Protein AF-A0A8J4WKQ4-F1 (afdb_monomer_lite)

Secondary structure (DSSP, 8-state):
----------SSSSHHHHHHHHHHHHHHHHHHHHHHHHH-SSHHHHHHHHHHHHHHHHHHHHHHHHHHT--

Sequence (71 aa):
MKLPTKEHTGKWSSDKAYMDAMVKDHEKDLAEFQEEAKTGSDPEVKKFAEDTAKIVQEHLDLAKETQSKLQ

Foldseek 3Di:
DPDDPPDPPPVAPDPLRVLVVLLVVLVVLLVVLVCCLVPPDDPVSNVVSVVVSVVSVVSNVVSVVVSVVPD

pLDDT: mean 90.39, std 16.15, range [43.16, 98.81]

Radius of gyration: 16.88 Å; chains: 1; bounding box: 32×22×51 Å

Structure (mmCIF, N/CA/C/O backbone):
data_AF-A0A8J4WKQ4-F1
#
_entry.id   AF-A0A8J4WKQ4-F1
#
loop_
_atom_site.group_PDB
_atom_site.id
_atom_site.type_symbol
_atom_site.label_atom_id
_atom_site.label_alt_id
_atom_site.label_comp_id
_atom_site.label_asym_id
_atom_site.label_entity_id
_atom_site.label_seq_id
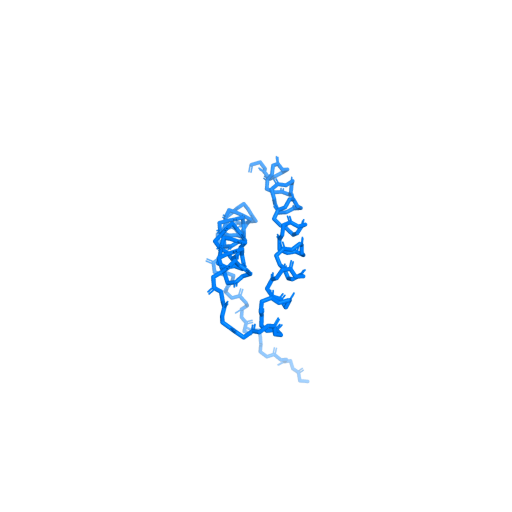_atom_site.pdbx_PDB_ins_code
_atom_site.Cartn_x
_atom_site.Cartn_y
_at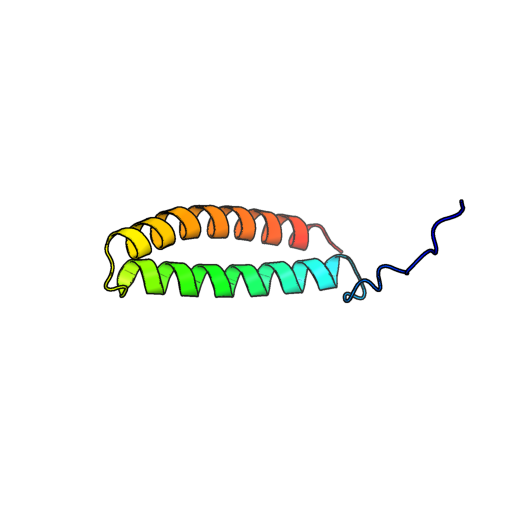om_site.Cartn_z
_atom_site.occupancy
_atom_site.B_iso_or_equiv
_atom_site.auth_seq_id
_atom_site.auth_comp_id
_atom_site.auth_asym_id
_atom_site.auth_atom_id
_atom_site.pdbx_PDB_model_num
ATOM 1 N N . MET A 1 1 ? -17.600 -16.350 -36.725 1.00 43.62 1 MET A N 1
ATOM 2 C CA . MET A 1 1 ? -17.853 -14.935 -36.374 1.00 43.62 1 MET A CA 1
ATOM 3 C C . MET A 1 1 ? -16.530 -14.311 -35.969 1.00 43.62 1 MET A C 1
ATOM 5 O O . MET A 1 1 ? -15.901 -14.824 -35.056 1.00 43.62 1 MET A O 1
ATOM 9 N N . LYS A 1 2 ? -16.067 -13.281 -36.683 1.00 48.47 2 LYS A N 1
ATOM 10 C CA . LYS A 1 2 ? -14.874 -12.516 -36.301 1.00 48.47 2 LYS A CA 1
ATOM 11 C C . LYS A 1 2 ? -15.367 -11.415 -35.362 1.00 48.47 2 LYS A C 1
ATOM 13 O O . LYS A 1 2 ? -16.137 -10.562 -35.795 1.00 48.47 2 LYS A O 1
ATOM 18 N N . LEU A 1 3 ? -15.050 -11.526 -34.075 1.00 43.16 3 LEU A N 1
ATOM 19 C CA . LEU A 1 3 ? -15.438 -10.520 -33.087 1.00 43.16 3 LEU A CA 1
ATOM 20 C C . LEU A 1 3 ? -14.771 -9.181 -33.451 1.00 43.16 3 LEU A C 1
ATOM 22 O O . LEU A 1 3 ? -13.617 -9.191 -33.887 1.00 43.16 3 LEU A O 1
ATOM 26 N N . PRO A 1 4 ? -15.475 -8.046 -33.315 1.00 57.81 4 PRO A N 1
ATOM 27 C CA . PRO A 1 4 ? -14.892 -6.744 -33.590 1.00 57.81 4 PRO A CA 1
ATOM 28 C C . PRO A 1 4 ? -13.774 -6.482 -32.580 1.00 57.81 4 PRO A C 1
ATOM 30 O O . PRO A 1 4 ? -13.986 -6.555 -31.370 1.00 57.81 4 PRO A O 1
ATOM 33 N N . THR A 1 5 ? -12.583 -6.167 -33.083 1.00 54.00 5 THR A N 1
ATOM 34 C CA . THR A 1 5 ? -11.470 -5.633 -32.300 1.00 54.00 5 THR A CA 1
ATOM 35 C C . THR A 1 5 ? -11.855 -4.236 -31.825 1.00 54.00 5 THR A C 1
ATOM 37 O O . THR A 1 5 ? -11.521 -3.237 -32.457 1.00 54.00 5 THR A O 1
ATOM 40 N N . LYS A 1 6 ? -12.612 -4.145 -30.728 1.00 55.28 6 LYS A N 1
ATOM 41 C CA . LYS A 1 6 ? -12.547 -2.939 -29.906 1.00 55.28 6 LYS A CA 1
ATOM 42 C C . LYS A 1 6 ? -11.124 -2.896 -29.386 1.00 55.28 6 LYS A C 1
ATOM 44 O O . LYS A 1 6 ? -10.725 -3.775 -28.627 1.00 55.28 6 LYS A O 1
ATOM 49 N N . GLU A 1 7 ? -10.354 -1.930 -29.862 1.00 57.81 7 GLU A N 1
ATOM 50 C CA . GLU A 1 7 ? -9.067 -1.641 -29.261 1.00 57.81 7 GLU A CA 1
ATOM 51 C C . GLU A 1 7 ? -9.284 -1.445 -27.760 1.00 57.81 7 GLU A C 1
ATOM 53 O O . GLU A 1 7 ? -10.130 -0.649 -27.343 1.00 57.81 7 GLU A O 1
ATOM 58 N N . HIS A 1 8 ? -8.540 -2.185 -26.939 1.00 50.59 8 HIS A N 1
ATOM 59 C CA . HIS A 1 8 ? -8.265 -1.716 -25.595 1.00 50.59 8 HIS A CA 1
ATOM 60 C C . HIS A 1 8 ? -7.425 -0.461 -25.791 1.00 50.59 8 HIS A C 1
ATOM 62 O O . HIS A 1 8 ? -6.215 -0.549 -25.975 1.00 50.59 8 HIS A O 1
ATOM 68 N N . THR A 1 9 ? -8.069 0.704 -25.830 1.00 56.47 9 THR A N 1
ATOM 69 C CA . THR A 1 9 ? -7.370 1.981 -25.729 1.00 56.47 9 THR A CA 1
ATOM 70 C C . THR A 1 9 ? -6.737 1.995 -24.344 1.00 56.47 9 THR A C 1
ATOM 72 O O . THR A 1 9 ? -7.370 2.396 -23.365 1.00 56.47 9 THR A O 1
ATOM 75 N N . GLY A 1 10 ? -5.532 1.437 -24.227 1.00 58.91 10 GLY A N 1
ATOM 76 C CA . GLY A 1 10 ? -4.742 1.509 -23.014 1.00 58.91 10 GLY A CA 1
ATOM 77 C C . GLY A 1 10 ? -4.624 2.984 -22.670 1.00 58.91 10 GLY A C 1
ATOM 78 O O . GLY A 1 10 ? -4.080 3.761 -23.446 1.00 58.91 10 GLY A O 1
ATOM 79 N N . LYS A 1 11 ? -5.204 3.394 -21.539 1.00 71.69 11 LYS A N 1
ATOM 80 C CA . LYS A 1 11 ? -5.243 4.798 -21.099 1.00 71.69 11 LYS A CA 1
ATOM 81 C C . LYS A 1 11 ? -3.835 5.368 -20.835 1.00 71.69 11 LYS A C 1
ATOM 83 O O . LYS A 1 11 ? -3.692 6.560 -20.590 1.00 71.69 11 LYS A O 1
ATOM 88 N N . TRP A 1 12 ? -2.813 4.515 -20.883 1.00 84.00 12 TRP A N 1
ATOM 89 C CA . TRP A 1 12 ? -1.437 4.773 -20.489 1.00 84.00 12 TRP A CA 1
ATOM 90 C C . TRP A 1 12 ? -0.512 4.680 -21.700 1.00 84.00 12 TRP A C 1
ATOM 92 O O . TRP A 1 12 ? -0.623 3.764 -22.509 1.00 84.00 12 TRP A O 1
ATOM 102 N N . SER A 1 13 ? 0.413 5.629 -21.813 1.00 87.56 13 SER A N 1
ATOM 103 C CA . SER A 1 13 ? 1.336 5.748 -22.947 1.00 87.56 13 SER A CA 1
ATOM 104 C C . SER A 1 13 ? 2.518 4.771 -22.906 1.00 87.56 13 SER A C 1
ATOM 106 O O . SER A 1 13 ? 3.261 4.686 -23.879 1.00 87.56 13 SER A O 1
ATOM 108 N N . SER A 1 14 ? 2.728 4.071 -21.787 1.00 92.44 14 SER A N 1
ATOM 109 C CA . SER A 1 14 ? 3.794 3.081 -21.583 1.00 92.44 14 SER A CA 1
ATOM 110 C C . SER A 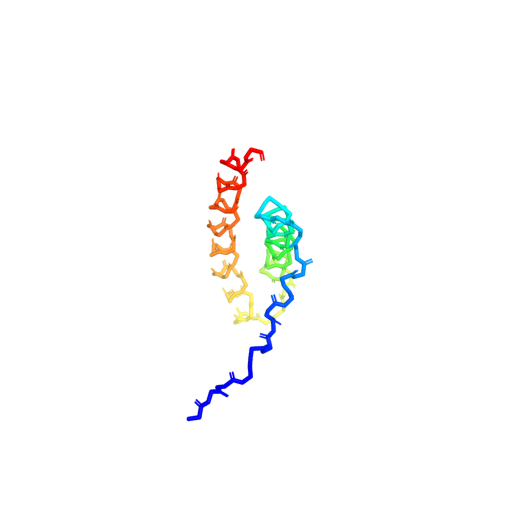1 14 ? 3.551 2.263 -20.309 1.00 92.44 14 SER A C 1
ATOM 112 O O . SER A 1 14 ? 2.784 2.691 -19.440 1.00 92.44 14 SER A O 1
ATOM 114 N N . ASP A 1 15 ? 4.270 1.146 -20.156 1.00 94.50 15 ASP A N 1
ATOM 115 C CA . ASP A 1 15 ? 4.309 0.369 -18.906 1.00 94.50 15 ASP A CA 1
ATOM 116 C C . ASP A 1 15 ? 4.786 1.230 -17.733 1.00 94.50 15 ASP A C 1
ATOM 118 O O . ASP A 1 15 ? 4.248 1.141 -16.632 1.00 94.50 15 ASP A O 1
ATOM 122 N N . LYS A 1 16 ? 5.749 2.131 -17.979 1.00 94.19 16 LYS A N 1
ATOM 123 C CA . LYS A 1 16 ? 6.224 3.072 -16.964 1.00 94.19 16 LYS A CA 1
ATOM 124 C C . LYS A 1 16 ? 5.104 4.010 -16.514 1.00 94.19 16 LYS A C 1
ATOM 126 O O . LYS A 1 16 ? 4.892 4.170 -15.318 1.00 94.19 16 LYS A O 1
ATOM 131 N N . ALA A 1 17 ? 4.353 4.585 -17.455 1.00 93.81 17 ALA A N 1
ATOM 132 C CA . ALA A 1 17 ? 3.227 5.461 -17.131 1.00 93.81 17 ALA A CA 1
ATOM 133 C C . ALA A 1 17 ? 2.120 4.720 -16.360 1.00 93.81 17 ALA A C 1
ATOM 135 O O . ALA A 1 17 ? 1.513 5.295 -15.459 1.00 93.81 17 ALA A O 1
ATOM 136 N N . TYR A 1 18 ? 1.878 3.449 -16.689 1.00 94.88 18 TYR A N 1
ATOM 137 C CA . TYR A 1 18 ? 0.967 2.597 -15.930 1.00 94.88 18 TYR A CA 1
ATOM 138 C C . TYR A 1 18 ? 1.470 2.364 -14.501 1.00 94.88 18 TYR A C 1
ATOM 140 O O . TYR A 1 18 ? 0.732 2.611 -13.552 1.00 94.88 18 TYR A O 1
ATOM 148 N N . MET A 1 19 ? 2.729 1.954 -14.325 1.00 97.19 19 MET A N 1
ATOM 149 C CA . MET A 1 19 ? 3.278 1.685 -12.994 1.00 97.19 19 MET A CA 1
ATOM 150 C C . MET A 1 19 ? 3.406 2.944 -12.133 1.00 97.19 19 MET A C 1
ATOM 152 O O . MET A 1 19 ? 3.146 2.870 -10.936 1.00 97.19 19 MET A O 1
ATOM 156 N N . ASP A 1 20 ? 3.719 4.103 -12.723 1.00 96.00 20 ASP A N 1
ATOM 157 C CA . ASP A 1 20 ? 3.700 5.394 -12.024 1.00 96.00 20 ASP A CA 1
ATOM 158 C C . ASP A 1 20 ? 2.296 5.691 -11.453 1.00 96.00 20 ASP A C 1
ATOM 160 O O . ASP A 1 20 ? 2.169 6.137 -10.311 1.00 96.00 20 ASP A O 1
ATOM 164 N N . ALA A 1 21 ? 1.234 5.408 -12.219 1.00 96.19 21 ALA A N 1
ATOM 165 C CA . ALA A 1 21 ? -0.142 5.556 -11.750 1.00 96.19 21 ALA A CA 1
ATOM 166 C C . ALA A 1 21 ? -0.505 4.523 -10.675 1.00 96.19 21 ALA A C 1
ATOM 168 O O . ALA A 1 21 ? -1.083 4.889 -9.656 1.00 96.19 21 ALA A O 1
ATOM 169 N N . MET A 1 22 ? -0.109 3.261 -10.857 1.00 97.12 22 MET A N 1
ATOM 170 C CA . MET A 1 22 ? -0.377 2.197 -9.888 1.00 97.12 22 MET A CA 1
ATOM 171 C C . MET A 1 22 ? 0.271 2.478 -8.533 1.00 97.12 22 MET A C 1
ATOM 173 O O . MET A 1 22 ? -0.398 2.339 -7.514 1.00 97.12 22 MET A O 1
ATOM 177 N N . VAL A 1 23 ? 1.535 2.917 -8.506 1.00 98.31 23 VAL A N 1
ATOM 178 C CA . VAL A 1 23 ? 2.217 3.294 -7.256 1.00 98.31 23 VAL A CA 1
ATOM 179 C C . VAL A 1 23 ? 1.466 4.426 -6.562 1.00 98.31 23 VAL A C 1
ATOM 181 O O . VAL A 1 23 ? 1.168 4.317 -5.376 1.00 98.31 23 VAL A O 1
ATOM 184 N N . LYS A 1 24 ? 1.098 5.478 -7.302 1.00 98.00 24 LYS A N 1
ATOM 185 C CA . LYS A 1 24 ? 0.365 6.619 -6.744 1.00 98.00 24 LYS A CA 1
ATOM 186 C C . LYS A 1 24 ? -0.990 6.216 -6.157 1.00 98.00 24 LYS A C 1
ATOM 188 O O . LYS A 1 24 ? -1.339 6.670 -5.069 1.00 98.00 24 LYS A O 1
ATOM 193 N N . ASP A 1 25 ? -1.750 5.395 -6.875 1.00 98.12 25 ASP A N 1
ATOM 194 C CA . ASP A 1 25 ? -3.074 4.966 -6.427 1.00 98.12 25 ASP A CA 1
ATOM 195 C C . ASP A 1 25 ? -2.958 4.063 -5.189 1.00 98.12 25 ASP A C 1
ATOM 197 O O . ASP A 1 25 ? -3.652 4.294 -4.205 1.00 98.12 25 ASP A O 1
ATOM 201 N N . HIS A 1 26 ? -1.998 3.133 -5.155 1.00 98.50 26 HIS A N 1
ATOM 202 C CA . HIS A 1 26 ? -1.805 2.256 -3.994 1.00 98.50 26 HIS A CA 1
ATOM 203 C C . HIS A 1 26 ? -1.295 3.010 -2.755 1.00 98.50 26 HIS A C 1
ATOM 205 O O . HIS A 1 26 ? -1.666 2.659 -1.638 1.00 98.50 26 HIS A O 1
ATOM 211 N N . GLU A 1 27 ? -0.480 4.061 -2.914 1.00 98.75 27 GLU A N 1
ATOM 212 C CA . GLU A 1 27 ? -0.096 4.938 -1.795 1.00 98.75 27 GLU A CA 1
ATOM 213 C C . GLU A 1 27 ? -1.303 5.665 -1.199 1.00 98.75 27 GLU A C 1
ATOM 215 O O . GLU A 1 27 ? -1.426 5.766 0.024 1.00 98.75 27 GLU A O 1
ATOM 220 N N . LYS A 1 28 ? -2.200 6.155 -2.061 1.00 98.75 28 LYS A N 1
ATOM 221 C CA . LYS A 1 28 ? -3.430 6.828 -1.644 1.00 98.75 28 LYS A CA 1
ATOM 222 C C . LYS A 1 28 ? -4.373 5.857 -0.936 1.00 98.75 28 LYS A C 1
ATOM 224 O O . LYS A 1 28 ? -4.817 6.155 0.169 1.00 98.75 28 LYS A O 1
ATOM 229 N N . ASP A 1 29 ? -4.622 4.699 -1.536 1.00 98.50 29 ASP A N 1
ATOM 230 C CA . ASP A 1 29 ? -5.511 3.682 -0.976 1.00 98.50 29 ASP A CA 1
ATOM 231 C C . ASP A 1 29 ? -4.986 3.181 0.374 1.00 98.50 29 ASP A C 1
ATOM 233 O O . ASP A 1 29 ? -5.750 3.051 1.328 1.00 98.50 29 ASP A O 1
ATOM 237 N N . LEU A 1 30 ? -3.671 2.964 0.500 1.00 98.81 30 LEU A N 1
ATOM 238 C CA . LEU A 1 30 ? -3.060 2.566 1.767 1.00 98.81 30 LEU A CA 1
ATOM 239 C C . LEU A 1 30 ? -3.332 3.594 2.871 1.00 98.81 30 LEU A C 1
ATOM 241 O O . LEU A 1 30 ? -3.685 3.210 3.986 1.00 98.81 30 LEU A O 1
ATOM 245 N N . ALA A 1 31 ? -3.181 4.887 2.568 1.00 98.75 31 ALA A N 1
ATOM 246 C CA 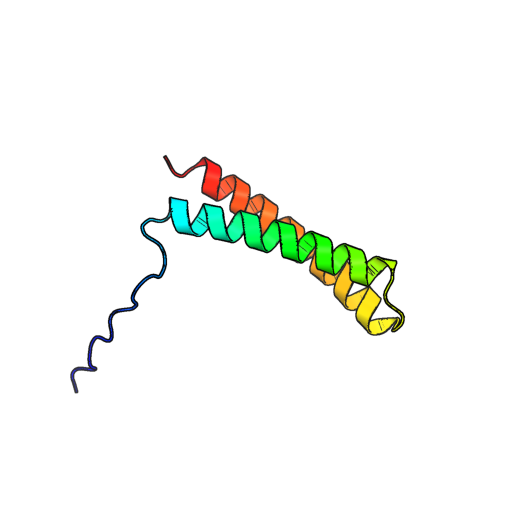. ALA A 1 31 ? -3.455 5.951 3.526 1.00 98.75 31 ALA A CA 1
ATOM 247 C C . ALA A 1 31 ? -4.936 5.977 3.941 1.00 98.75 31 ALA A C 1
ATOM 249 O O . ALA A 1 31 ? -5.228 6.084 5.131 1.00 98.75 31 ALA A O 1
ATOM 250 N N . GLU A 1 32 ? -5.859 5.817 2.989 1.00 98.75 32 GLU A N 1
ATOM 251 C CA . GLU A 1 32 ? -7.305 5.794 3.249 1.00 98.75 32 GLU A CA 1
ATOM 252 C C . GLU A 1 32 ? -7.712 4.575 4.097 1.00 98.75 32 GLU A C 1
ATOM 254 O O . GLU A 1 32 ? -8.447 4.720 5.074 1.00 98.75 32 GLU A O 1
ATOM 259 N N . PHE A 1 33 ? -7.171 3.384 3.812 1.00 98.75 33 PHE A N 1
ATOM 260 C CA . PHE A 1 33 ? -7.421 2.195 4.634 1.00 98.75 33 PHE A CA 1
ATOM 261 C C . PHE A 1 33 ? -6.829 2.321 6.041 1.00 98.75 33 PHE A C 1
ATOM 263 O O . PHE A 1 33 ? -7.466 1.920 7.014 1.00 98.75 33 PHE A O 1
ATOM 270 N N . GLN A 1 34 ? -5.628 2.888 6.179 1.00 98.69 34 GLN A N 1
ATOM 271 C CA . GLN A 1 34 ? -5.029 3.135 7.494 1.00 98.69 34 GLN A CA 1
ATOM 272 C C . GLN A 1 34 ? -5.818 4.168 8.305 1.00 98.69 34 GLN A C 1
ATOM 274 O O . GLN A 1 34 ? -5.917 4.044 9.529 1.00 98.69 34 GLN A O 1
ATOM 279 N N . GLU A 1 35 ? -6.378 5.182 7.644 1.00 98.75 35 GLU A N 1
ATOM 280 C CA . GLU A 1 35 ? -7.257 6.153 8.283 1.00 98.75 35 GLU A CA 1
ATOM 281 C C . GLU A 1 35 ? -8.532 5.478 8.793 1.00 98.75 35 GLU A C 1
ATOM 283 O O . GLU A 1 35 ? -8.799 5.560 9.992 1.00 98.75 35 GLU A O 1
ATOM 288 N N . GLU A 1 36 ? -9.249 4.737 7.944 1.00 98.69 36 GLU A N 1
ATOM 289 C CA . GLU A 1 36 ? -10.480 4.031 8.329 1.00 98.69 36 GLU A CA 1
ATOM 290 C C . GLU A 1 36 ? -10.228 3.019 9.458 1.00 98.69 36 GLU A C 1
ATOM 292 O O . GLU A 1 36 ? -10.951 2.987 10.455 1.00 98.69 36 GLU A O 1
ATOM 297 N N . ALA A 1 37 ? -9.135 2.257 9.378 1.00 98.50 37 ALA A N 1
ATOM 298 C CA . ALA A 1 37 ? -8.698 1.353 10.441 1.00 98.50 37 ALA A CA 1
ATOM 299 C C . ALA A 1 37 ? -8.526 2.067 11.794 1.00 98.50 37 ALA A C 1
ATOM 301 O O . ALA A 1 37 ? -8.821 1.512 12.855 1.00 98.50 37 ALA A O 1
ATOM 302 N N . LYS A 1 38 ? -8.067 3.322 11.784 1.00 98.31 38 LYS A N 1
ATOM 303 C CA . LYS A 1 38 ? -7.800 4.097 12.998 1.00 98.31 38 LYS A CA 1
ATOM 304 C C . LYS A 1 38 ? -9.048 4.809 13.518 1.00 98.31 38 LYS A C 1
ATOM 306 O O . LYS A 1 38 ? -9.326 4.741 14.721 1.00 98.31 38 LYS A O 1
ATOM 311 N N . THR A 1 39 ? -9.770 5.502 12.643 1.00 98.25 39 THR A N 1
ATOM 312 C CA . THR A 1 39 ? -10.808 6.484 12.998 1.00 98.25 39 THR A CA 1
ATOM 313 C C . THR A 1 39 ? -12.233 5.990 12.762 1.00 98.25 39 THR A C 1
ATOM 315 O O . THR A 1 39 ? -13.159 6.601 13.299 1.00 98.25 39 THR A O 1
ATOM 318 N N . GLY A 1 40 ? -12.408 4.880 12.037 1.00 97.50 40 GLY A N 1
ATOM 319 C CA . GLY A 1 40 ? -13.702 4.274 11.747 1.00 97.50 40 GLY A CA 1
ATOM 320 C C . GLY A 1 40 ? -14.506 3.957 13.008 1.00 97.50 40 GLY A C 1
ATOM 321 O O . GLY A 1 40 ? -13.956 3.739 14.097 1.00 97.50 40 GLY A O 1
ATOM 322 N N . SER A 1 41 ? -15.829 3.957 12.864 1.00 97.75 41 SER A N 1
ATOM 323 C CA . SER A 1 41 ? -16.777 3.762 13.967 1.00 97.75 41 SER A CA 1
ATOM 324 C C . SER A 1 41 ? -17.344 2.345 14.033 1.00 97.75 41 SER A C 1
ATOM 326 O O . SER A 1 41 ? -17.638 1.866 15.128 1.00 97.75 41 SER A O 1
ATOM 328 N N . ASP A 1 42 ? -17.470 1.670 12.890 1.00 98.56 42 ASP A N 1
ATOM 329 C CA . ASP A 1 42 ? -17.959 0.297 12.807 1.00 98.56 42 ASP A CA 1
ATOM 330 C C . ASP A 1 42 ? -16.800 -0.701 13.020 1.00 98.56 42 ASP A C 1
ATOM 332 O O . ASP A 1 42 ? -15.848 -0.708 12.234 1.00 98.56 42 ASP A O 1
ATOM 336 N N . PRO A 1 43 ? -16.841 -1.554 14.063 1.00 98.12 43 PRO A N 1
ATOM 337 C CA . PRO A 1 43 ? -15.749 -2.477 14.366 1.00 98.12 43 PRO A CA 1
ATOM 338 C C . PRO A 1 43 ? -15.415 -3.469 13.243 1.00 98.12 43 PRO A C 1
ATOM 340 O O . PRO A 1 43 ? -14.247 -3.834 13.091 1.00 98.12 43 PRO A O 1
ATOM 343 N N . GLU A 1 44 ? -16.406 -3.917 12.468 1.00 98.62 44 GLU A N 1
ATOM 344 C CA . GLU A 1 44 ? -16.181 -4.853 11.363 1.00 98.62 44 GLU A CA 1
ATOM 345 C C . GLU A 1 44 ? -15.515 -4.144 10.183 1.00 98.62 44 GLU A C 1
ATOM 347 O O . GLU A 1 44 ? -14.574 -4.679 9.591 1.00 98.62 44 GLU A O 1
ATOM 352 N N . VAL A 1 45 ? -15.928 -2.905 9.898 1.00 98.62 45 VAL A N 1
ATOM 353 C CA . VAL A 1 45 ? -15.309 -2.075 8.853 1.00 98.62 45 VAL A CA 1
ATOM 354 C C . VAL A 1 45 ? -13.862 -1.735 9.203 1.00 98.62 45 VAL A C 1
ATOM 356 O O . VAL A 1 45 ? -12.986 -1.885 8.352 1.00 98.62 45 VAL A O 1
ATOM 359 N N . LYS A 1 46 ? -13.567 -1.377 10.460 1.00 98.62 46 LYS A N 1
ATOM 360 C CA . LYS A 1 46 ? -12.181 -1.143 10.908 1.00 98.62 46 LYS A CA 1
ATOM 361 C C . LYS A 1 46 ? -11.302 -2.364 10.689 1.00 98.62 46 LYS A C 1
ATOM 363 O O . LYS A 1 46 ? -10.203 -2.247 10.159 1.00 98.62 46 LYS A 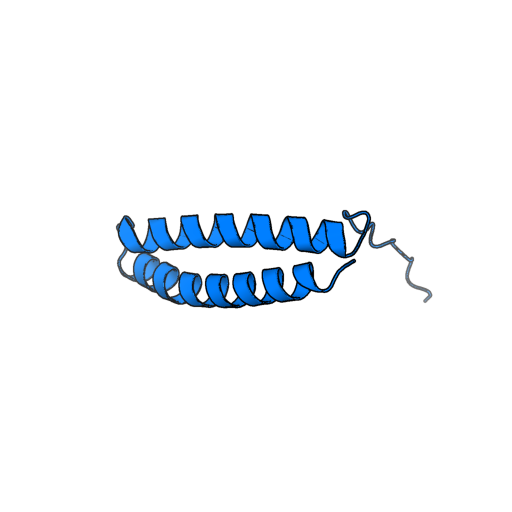O 1
ATOM 368 N N . LYS A 1 47 ? -11.795 -3.543 11.076 1.00 98.62 47 LYS A N 1
ATOM 369 C CA . LYS A 1 47 ? -11.054 -4.795 10.914 1.00 98.62 47 LYS A CA 1
ATOM 370 C C . LYS A 1 47 ? -10.809 -5.116 9.440 1.00 98.62 47 LYS A C 1
ATOM 372 O O . LYS A 1 47 ? -9.703 -5.508 9.076 1.00 98.62 47 LYS A O 1
ATOM 377 N N . PHE A 1 48 ? -11.815 -4.913 8.592 1.00 98.62 48 PHE A N 1
ATOM 378 C CA . PHE A 1 48 ? -11.653 -5.034 7.147 1.00 98.62 48 PHE A CA 1
ATOM 379 C C . PHE A 1 48 ? -10.591 -4.063 6.613 1.00 98.62 48 PHE A C 1
ATOM 381 O O . PHE A 1 48 ? -9.742 -4.471 5.820 1.00 98.62 48 PHE A O 1
ATOM 388 N N . ALA A 1 49 ? -10.597 -2.810 7.072 1.00 98.69 49 ALA A N 1
ATOM 389 C CA . ALA A 1 49 ? -9.623 -1.806 6.665 1.00 98.69 49 ALA A CA 1
ATOM 390 C C . ALA A 1 49 ? -8.197 -2.159 7.121 1.00 98.69 49 ALA A C 1
ATOM 392 O O . ALA A 1 49 ? -7.268 -2.070 6.324 1.00 98.69 49 ALA A O 1
ATOM 393 N N . GLU A 1 50 ? -8.017 -2.646 8.353 1.00 98.69 50 GLU A N 1
ATOM 394 C CA . GLU A 1 50 ? -6.726 -3.128 8.865 1.00 98.69 50 GLU A CA 1
ATOM 395 C C . GLU A 1 50 ? -6.173 -4.304 8.052 1.00 98.69 50 GLU A C 1
ATOM 397 O O . GLU A 1 50 ? -4.987 -4.332 7.714 1.00 98.69 50 GLU A O 1
ATOM 402 N N . ASP A 1 51 ? -7.015 -5.296 7.753 1.00 98.69 51 ASP A N 1
ATOM 403 C CA . ASP A 1 51 ? -6.596 -6.487 7.017 1.00 98.69 51 ASP A CA 1
ATOM 404 C C . ASP A 1 51 ? -6.335 -6.158 5.534 1.00 98.69 51 ASP A C 1
ATOM 406 O O . ASP A 1 51 ? -5.364 -6.647 4.955 1.00 98.69 51 ASP A O 1
ATOM 410 N N . THR A 1 52 ? -7.111 -5.244 4.947 1.00 98.62 52 THR A N 1
ATOM 411 C CA . THR A 1 52 ? -6.911 -4.777 3.565 1.00 98.62 52 THR A CA 1
ATOM 412 C C . THR A 1 52 ? -5.685 -3.876 3.430 1.00 98.62 52 THR A C 1
ATOM 414 O O . THR A 1 52 ? -4.940 -4.021 2.463 1.00 98.62 52 THR A O 1
ATOM 417 N N . ALA A 1 53 ? -5.399 -3.012 4.410 1.00 98.69 53 ALA A N 1
ATOM 418 C CA . ALA A 1 53 ? -4.204 -2.165 4.411 1.00 98.69 53 ALA A CA 1
ATOM 419 C C . ALA A 1 53 ? -2.912 -2.990 4.275 1.00 98.69 53 ALA A C 1
ATOM 421 O O . ALA A 1 53 ? -1.992 -2.578 3.572 1.00 98.69 53 ALA A O 1
ATOM 422 N N . LYS A 1 54 ? -2.851 -4.177 4.896 1.00 98.62 54 LYS A N 1
ATOM 423 C CA . LYS A 1 54 ? -1.704 -5.095 4.766 1.00 98.62 54 LYS A CA 1
ATOM 424 C C . LYS A 1 54 ? -1.522 -5.567 3.321 1.00 98.62 54 LYS A C 1
ATOM 426 O O . LYS A 1 54 ? -0.412 -5.527 2.806 1.00 98.62 54 LYS A O 1
ATOM 431 N N . ILE A 1 55 ? -2.612 -5.942 2.652 1.00 98.56 55 ILE A N 1
ATOM 432 C CA . ILE A 1 55 ? -2.587 -6.393 1.252 1.00 98.56 55 ILE A CA 1
ATOM 433 C C . ILE A 1 55 ? -2.201 -5.237 0.318 1.00 98.56 55 ILE A C 1
ATOM 435 O O . ILE A 1 55 ? -1.373 -5.409 -0.573 1.00 98.56 55 ILE A O 1
ATOM 439 N N . VAL A 1 56 ? -2.762 -4.041 0.531 1.00 98.69 56 VAL A N 1
ATOM 440 C CA . VAL A 1 56 ? -2.425 -2.855 -0.276 1.00 98.69 56 VAL A CA 1
ATOM 441 C C . VAL A 1 56 ? -0.953 -2.475 -0.102 1.00 98.69 56 VAL A C 1
ATOM 443 O O . VAL A 1 56 ? -0.308 -2.124 -1.087 1.00 98.69 56 VAL A O 1
ATOM 446 N N . GLN A 1 57 ? -0.393 -2.606 1.106 1.00 98.75 57 GLN A N 1
ATOM 447 C CA . GLN A 1 57 ? 1.040 -2.414 1.343 1.00 98.75 57 GLN A CA 1
ATOM 448 C C . GLN A 1 57 ? 1.890 -3.419 0.549 1.00 98.75 57 GLN A C 1
ATOM 450 O O . GLN A 1 57 ? 2.827 -3.007 -0.131 1.00 98.75 57 GLN A O 1
ATOM 455 N N . GLU A 1 58 ? 1.548 -4.712 0.577 1.00 98.69 58 GLU A N 1
ATOM 456 C CA . GLU A 1 58 ? 2.261 -5.739 -0.199 1.00 98.69 58 GLU A CA 1
ATOM 457 C C . GLU A 1 58 ? 2.211 -5.447 -1.708 1.00 98.69 58 GLU A C 1
ATOM 459 O O . GLU A 1 58 ? 3.227 -5.513 -2.403 1.00 98.69 58 GLU A O 1
ATOM 464 N N . HIS A 1 59 ? 1.040 -5.064 -2.224 1.00 98.50 59 HIS A N 1
ATOM 465 C CA . HIS A 1 59 ? 0.889 -4.665 -3.622 1.00 98.50 59 HIS A CA 1
ATOM 466 C C . HIS A 1 59 ? 1.689 -3.401 -3.960 1.00 98.50 59 HIS A C 1
ATOM 468 O O . HIS A 1 59 ? 2.304 -3.343 -5.025 1.00 98.50 59 HIS A O 1
ATOM 474 N N . LEU A 1 60 ? 1.709 -2.402 -3.073 1.00 98.69 60 LEU A N 1
ATOM 475 C CA . LEU A 1 60 ? 2.486 -1.177 -3.251 1.00 98.69 60 LEU A CA 1
ATOM 476 C C . LEU A 1 60 ? 3.986 -1.474 -3.344 1.00 98.69 60 LEU A C 1
ATOM 478 O O . LEU A 1 60 ? 4.669 -0.920 -4.208 1.00 98.69 60 LEU A O 1
ATOM 482 N N . ASP A 1 61 ? 4.494 -2.358 -2.490 1.00 98.62 61 ASP A N 1
ATOM 483 C CA . ASP A 1 61 ? 5.905 -2.741 -2.485 1.00 98.62 61 ASP A CA 1
ATOM 484 C C . ASP A 1 61 ? 6.288 -3.438 -3.799 1.00 98.62 61 ASP A C 1
ATOM 486 O O . ASP A 1 61 ? 7.272 -3.061 -4.443 1.00 98.62 61 ASP A O 1
ATOM 490 N N . LEU A 1 62 ? 5.456 -4.372 -4.271 1.00 98.50 62 LEU A N 1
ATOM 491 C CA . LEU A 1 62 ? 5.632 -5.027 -5.572 1.00 98.50 62 LEU A CA 1
ATOM 492 C C . LEU A 1 62 ? 5.514 -4.044 -6.748 1.00 98.50 62 LEU A C 1
ATOM 494 O O . LEU A 1 62 ? 6.246 -4.160 -7.739 1.00 98.50 62 LEU A O 1
ATOM 498 N N . ALA A 1 63 ? 4.612 -3.064 -6.656 1.00 98.19 63 ALA A N 1
ATOM 499 C CA . ALA A 1 63 ? 4.450 -2.034 -7.673 1.00 98.19 63 ALA A CA 1
ATOM 500 C C . ALA A 1 63 ? 5.690 -1.135 -7.759 1.00 98.19 63 ALA A C 1
ATOM 502 O O . ALA A 1 63 ? 6.179 -0.887 -8.861 1.00 98.19 63 ALA A O 1
ATOM 503 N N . LYS A 1 64 ? 6.247 -0.717 -6.615 1.00 98.25 64 LYS A N 1
ATOM 504 C CA . LYS A 1 64 ? 7.507 0.040 -6.531 1.00 98.25 64 LYS A CA 1
ATOM 505 C C . LYS A 1 64 ? 8.689 -0.764 -7.065 1.00 98.25 64 LYS A C 1
ATOM 507 O O . LYS A 1 64 ? 9.494 -0.239 -7.835 1.00 98.25 64 LYS A O 1
ATOM 512 N N . GLU A 1 65 ? 8.774 -2.048 -6.719 1.00 98.31 65 GLU A N 1
ATOM 513 C CA . GLU A 1 65 ? 9.812 -2.934 -7.248 1.00 98.31 65 GLU A CA 1
ATOM 514 C C . GLU A 1 65 ? 9.715 -3.038 -8.775 1.00 98.31 65 GLU A C 1
ATOM 516 O O . GLU A 1 65 ? 10.711 -2.873 -9.480 1.00 98.31 65 GLU A O 1
ATOM 521 N N . THR A 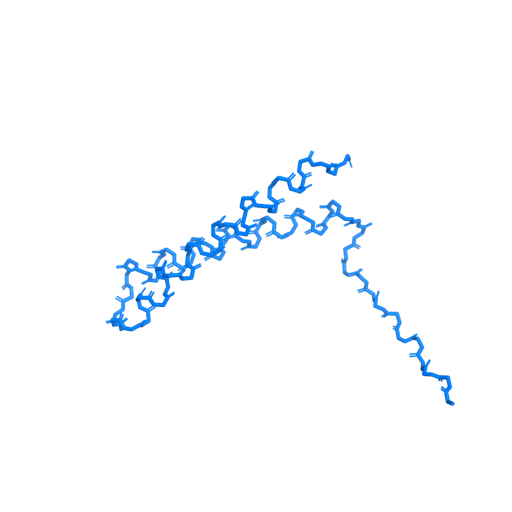1 66 ? 8.514 -3.264 -9.304 1.00 97.94 66 THR A N 1
ATOM 522 C CA . THR A 1 66 ? 8.284 -3.372 -10.749 1.00 97.94 66 THR A CA 1
ATOM 523 C C . THR A 1 66 ? 8.590 -2.057 -11.458 1.00 97.94 66 THR A C 1
ATOM 525 O O . THR A 1 66 ? 9.313 -2.062 -12.451 1.00 97.94 66 THR A O 1
ATOM 528 N N . GLN A 1 67 ? 8.120 -0.927 -10.921 1.00 97.25 67 GLN A N 1
ATOM 529 C CA . GLN A 1 67 ? 8.415 0.410 -11.439 1.00 97.25 67 GLN A CA 1
ATOM 530 C C . GLN A 1 67 ? 9.926 0.647 -11.545 1.00 97.25 67 GLN A C 1
ATOM 532 O O . GLN A 1 67 ? 10.385 1.162 -12.558 1.00 97.25 67 GLN A O 1
ATOM 537 N N . SER A 1 68 ? 10.710 0.217 -10.548 1.00 96.94 68 SER A N 1
ATOM 538 C CA . SER A 1 68 ? 12.172 0.386 -10.553 1.00 96.94 68 SER A CA 1
ATOM 539 C C . SER A 1 68 ? 12.891 -0.372 -11.678 1.00 96.94 68 SER A C 1
ATOM 541 O O . SER A 1 68 ? 14.017 -0.028 -12.034 1.00 96.94 68 SER A O 1
ATOM 543 N N . LYS A 1 69 ? 12.247 -1.401 -12.246 1.00 97.12 69 LYS A N 1
ATOM 544 C CA . LYS A 1 69 ? 12.776 -2.217 -13.349 1.00 97.12 69 LYS A CA 1
ATOM 545 C C . LYS A 1 69 ? 12.406 -1.663 -14.727 1.00 97.12 69 LYS A C 1
ATOM 547 O O . LYS A 1 69 ? 12.934 -2.149 -15.726 1.00 97.12 69 LYS A O 1
ATOM 552 N N . LEU A 1 70 ? 11.509 -0.680 -14.794 1.00 92.81 70 LEU A N 1
ATOM 553 C CA . LEU A 1 70 ? 11.119 -0.021 -16.036 1.00 92.81 70 LEU A CA 1
ATOM 554 C C . LEU A 1 70 ? 12.085 1.141 -16.300 1.00 92.81 70 LEU A C 1
ATOM 556 O O . LEU A 1 70 ? 12.173 2.068 -15.496 1.00 92.81 70 LEU A O 1
ATOM 560 N N . GLN A 1 71 ? 12.842 1.039 -17.397 1.00 73.88 71 GLN A N 1
ATOM 561 C CA . GLN A 1 71 ? 13.808 2.054 -17.840 1.00 73.88 71 GLN A CA 1
ATOM 562 C C . GLN A 1 71 ? 13.127 3.329 -18.345 1.00 73.88 71 GLN A C 1
ATOM 564 O O . GLN A 1 71 ? 12.037 3.225 -18.954 1.00 73.88 71 GLN A O 1
#